Protein AF-U1NWS5-F1 (afdb_monomer)

Radius of gyration: 33.55 Å; Cα contacts (8 Å, |Δi|>4): 185; chains: 1; bounding box: 79×34×106 Å

Structure (mmCIF, N/CA/C/O backbone):
data_AF-U1NWS5-F1
#
_entry.id   AF-U1NWS5-F1
#
loop_
_atom_site.group_PDB
_atom_site.id
_atom_site.type_symbol
_atom_site.label_atom_id
_atom_site.label_alt_id
_atom_site.label_comp_id
_atom_site.label_asym_id
_atom_site.label_entity_id
_atom_site.label_seq_id
_atom_site.pdbx_PDB_ins_code
_atom_site.Cartn_x
_atom_site.Cartn_y
_atom_site.Cartn_z
_atom_site.occupancy
_atom_site.B_iso_or_equiv
_atom_site.auth_seq_id
_atom_site.auth_comp_id
_atom_site.auth_asym_id
_atom_site.auth_atom_id
_atom_site.pdbx_PDB_model_num
ATOM 1 N N . MET A 1 1 ? -42.347 4.848 65.055 1.00 50.28 1 MET A N 1
ATOM 2 C CA . MET A 1 1 ? -41.340 5.737 64.440 1.00 50.28 1 MET A CA 1
ATOM 3 C C . MET A 1 1 ? -40.584 4.944 63.370 1.00 50.28 1 MET A C 1
ATOM 5 O O . MET A 1 1 ? -39.484 4.480 63.615 1.00 50.28 1 MET A O 1
ATOM 9 N N . PHE A 1 2 ? -41.202 4.713 62.209 1.00 55.66 2 PHE A N 1
ATOM 10 C CA . PHE A 1 2 ? -40.545 4.108 61.043 1.00 55.66 2 PHE A CA 1
ATOM 11 C C . PHE A 1 2 ? -40.987 4.911 59.817 1.00 55.66 2 PHE A C 1
ATOM 13 O O . PHE A 1 2 ? -42.118 4.770 59.371 1.00 55.66 2 PHE A O 1
ATOM 20 N N . ASN A 1 3 ? -40.124 5.812 59.342 1.00 62.94 3 ASN A N 1
ATOM 21 C CA . ASN A 1 3 ? -40.378 6.630 58.154 1.00 62.94 3 ASN A CA 1
ATOM 22 C C . ASN A 1 3 ? -40.178 5.770 56.901 1.00 62.94 3 ASN A C 1
ATOM 24 O O . ASN A 1 3 ? -39.050 5.574 56.442 1.00 62.94 3 ASN A O 1
ATOM 28 N N . THR A 1 4 ? -41.272 5.228 56.372 1.00 68.06 4 THR A N 1
ATOM 29 C CA . THR A 1 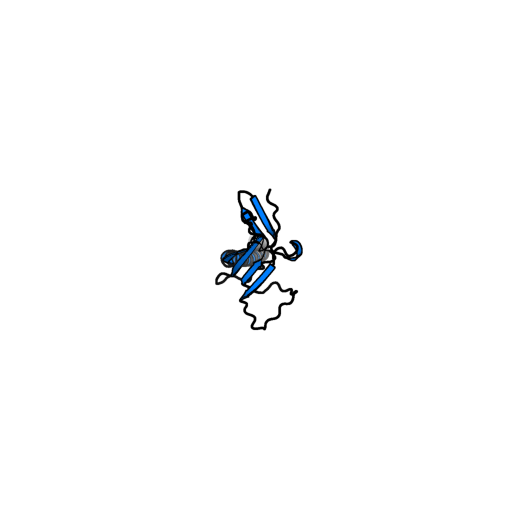4 ? -41.307 4.475 55.113 1.00 68.06 4 THR A CA 1
ATOM 30 C C . THR A 1 4 ? -41.085 5.368 53.890 1.00 68.06 4 THR A C 1
ATOM 32 O O . THR A 1 4 ? -40.508 4.879 52.917 1.00 68.06 4 THR A O 1
ATOM 35 N N . GLU A 1 5 ? -41.408 6.671 53.952 1.00 71.88 5 GLU A N 1
ATOM 36 C CA . GLU A 1 5 ? -41.098 7.638 52.882 1.00 71.88 5 GLU A CA 1
ATOM 37 C C . GLU A 1 5 ? -39.611 7.643 52.494 1.00 71.88 5 GLU A C 1
ATOM 39 O O . GLU A 1 5 ? -39.277 7.605 51.310 1.00 71.88 5 GLU A O 1
ATOM 44 N N . ASN A 1 6 ? -38.699 7.609 53.473 1.00 75.94 6 ASN A N 1
ATOM 45 C CA . ASN A 1 6 ? -37.257 7.670 53.201 1.00 75.94 6 ASN A CA 1
ATOM 46 C C . ASN A 1 6 ? -36.731 6.420 52.478 1.00 75.94 6 ASN A C 1
ATOM 48 O O . ASN A 1 6 ? -35.765 6.501 51.725 1.00 75.94 6 ASN A O 1
ATOM 52 N N . ARG A 1 7 ? -37.363 5.254 52.665 1.00 79.94 7 ARG A N 1
ATOM 53 C CA . ARG A 1 7 ? -36.956 4.021 51.970 1.00 79.94 7 ARG A CA 1
ATOM 54 C C . ARG A 1 7 ? -37.457 3.989 50.525 1.00 79.94 7 ARG A C 1
ATOM 56 O O . ARG A 1 7 ? -36.712 3.565 49.644 1.00 79.94 7 ARG A O 1
ATOM 63 N N . GLY A 1 8 ? -38.675 4.478 50.277 1.00 78.50 8 GLY A N 1
ATOM 64 C CA . GLY A 1 8 ? -39.221 4.630 48.923 1.00 78.50 8 GLY A CA 1
ATOM 65 C C . GLY A 1 8 ? -38.428 5.637 48.085 1.00 78.50 8 GLY A C 1
ATOM 66 O O . GLY A 1 8 ? -38.121 5.369 46.926 1.00 78.50 8 GLY A O 1
ATOM 67 N N . GLN A 1 9 ? -38.004 6.748 48.694 1.00 87.38 9 GLN A N 1
ATOM 68 C CA . GLN A 1 9 ? -37.194 7.767 48.024 1.00 87.38 9 GLN A CA 1
ATOM 69 C C . GLN A 1 9 ? -35.804 7.253 47.618 1.00 87.38 9 GLN A C 1
ATOM 71 O O . GLN A 1 9 ? -35.355 7.515 46.502 1.00 87.38 9 GLN A O 1
ATOM 76 N N . VAL A 1 10 ? -35.140 6.467 48.475 1.00 88.44 10 VAL A N 1
ATOM 77 C CA . VAL A 1 10 ? -33.846 5.847 48.134 1.00 88.44 10 VAL A CA 1
ATOM 78 C C . VAL A 1 10 ? -34.001 4.828 46.999 1.00 88.44 10 VAL A C 1
ATOM 80 O O . VAL A 1 10 ? -33.181 4.821 46.085 1.00 88.44 10 VAL A O 1
ATOM 83 N N . GLY A 1 11 ? -35.068 4.020 47.000 1.00 88.25 11 GLY A N 1
ATOM 84 C CA . GLY A 1 11 ? -35.337 3.048 45.931 1.00 88.25 11 GLY A CA 1
ATOM 85 C C . GLY A 1 11 ? -35.619 3.685 44.565 1.00 88.25 11 GLY A C 1
ATOM 86 O O . GLY A 1 11 ? -35.211 3.155 43.535 1.00 88.25 11 GLY A O 1
ATOM 87 N N . ILE A 1 12 ? -36.264 4.854 44.542 1.00 92.06 12 ILE A N 1
ATOM 88 C CA . ILE A 1 12 ? -36.444 5.626 43.304 1.00 92.06 12 ILE A CA 1
ATOM 89 C C . ILE A 1 12 ? -35.098 6.203 42.840 1.00 92.06 12 ILE A C 1
ATOM 91 O O . ILE A 1 12 ? -34.780 6.144 41.653 1.00 92.06 12 ILE A O 1
ATOM 95 N N . GLY A 1 13 ? -34.271 6.695 43.768 1.00 93.75 13 GLY A N 1
ATOM 96 C CA . GLY A 1 13 ? -32.932 7.202 43.459 1.00 93.75 13 GLY A CA 1
ATOM 97 C C . GLY A 1 13 ? -32.014 6.150 42.828 1.00 93.75 13 GLY A C 1
ATOM 98 O O . GLY A 1 13 ? -31.327 6.443 41.850 1.00 93.75 13 GLY A O 1
A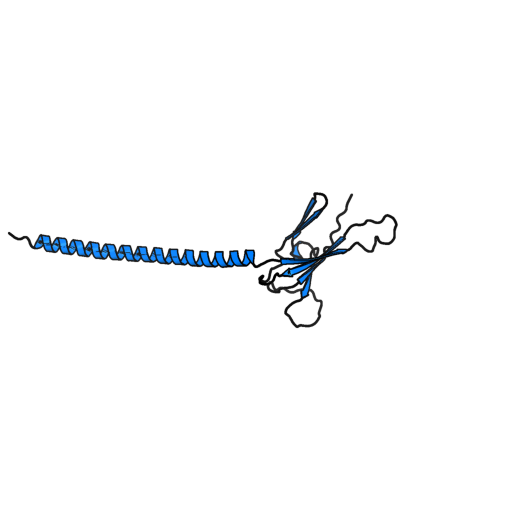TOM 99 N N . THR A 1 14 ? -32.036 4.908 43.323 1.00 93.62 14 THR A N 1
ATOM 100 C CA . THR A 1 14 ? -31.223 3.820 42.754 1.00 93.62 14 THR A CA 1
ATOM 101 C C . THR A 1 14 ? -31.698 3.398 41.365 1.00 93.62 14 THR A C 1
ATOM 103 O O . THR A 1 14 ? -30.864 3.148 40.496 1.00 93.62 14 THR A O 1
ATOM 106 N N . LEU A 1 15 ? -33.012 3.376 41.117 1.00 95.12 15 LEU A N 1
ATOM 107 C CA . LEU A 1 15 ? -33.579 3.080 39.795 1.00 95.12 15 LEU A CA 1
ATOM 108 C C . LEU A 1 15 ? -33.191 4.128 38.745 1.00 95.12 15 LEU A C 1
ATOM 110 O O . LEU A 1 15 ? -32.838 3.770 37.622 1.00 95.12 15 LEU A O 1
ATOM 114 N N . ILE A 1 16 ? -33.204 5.412 39.114 1.00 94.88 16 ILE A N 1
ATOM 115 C CA . ILE A 1 16 ? -32.799 6.502 38.215 1.00 94.88 16 ILE A CA 1
ATOM 116 C C . ILE A 1 16 ? -31.328 6.349 37.816 1.00 94.88 16 ILE A C 1
ATOM 118 O O . ILE A 1 16 ? -31.001 6.406 36.630 1.00 94.88 16 ILE A O 1
ATOM 122 N N . VAL A 1 17 ? -30.441 6.106 38.786 1.00 95.50 17 VAL A N 1
ATOM 123 C CA . VAL A 1 17 ? -29.005 5.916 38.518 1.00 95.50 17 VAL A CA 1
ATOM 124 C C . VAL A 1 17 ? -28.758 4.660 37.684 1.00 95.50 17 VAL A C 1
ATOM 126 O O . VAL A 1 17 ? -27.918 4.679 36.787 1.00 95.50 17 VAL A O 1
ATOM 129 N N . PHE A 1 18 ? -29.512 3.588 37.926 1.00 97.38 18 PHE A N 1
ATOM 130 C CA . PHE A 1 18 ? -29.399 2.357 37.152 1.00 97.38 18 PHE A CA 1
ATOM 131 C C . PHE A 1 18 ? -29.709 2.589 35.670 1.00 97.38 18 PHE A C 1
ATOM 133 O O . PHE A 1 18 ? -28.910 2.232 34.806 1.00 97.38 18 PHE A O 1
ATOM 140 N N . ILE A 1 19 ? -30.827 3.256 35.371 1.00 95.81 19 ILE A N 1
ATOM 141 C CA . ILE A 1 19 ? -31.204 3.572 33.988 1.00 95.81 19 ILE A CA 1
ATOM 142 C C . ILE A 1 19 ? -30.175 4.516 33.359 1.00 95.81 19 ILE A C 1
ATOM 144 O O . ILE A 1 19 ? -29.739 4.284 32.233 1.00 95.81 19 ILE A O 1
ATOM 148 N N . ALA A 1 20 ? -29.733 5.543 34.091 1.00 97.25 20 ALA A N 1
ATOM 149 C CA . ALA A 1 20 ? -28.718 6.473 33.606 1.00 97.25 20 ALA A CA 1
ATOM 150 C C . ALA A 1 20 ? -27.408 5.755 33.233 1.00 97.25 20 ALA A C 1
ATOM 152 O O . ALA A 1 20 ? -26.860 5.992 32.157 1.00 97.25 20 ALA A O 1
ATOM 153 N N . MET A 1 21 ? -26.934 4.835 34.077 1.00 96.81 21 MET A N 1
ATOM 154 C CA . MET A 1 21 ? -25.715 4.067 33.815 1.00 96.81 21 MET A CA 1
ATOM 155 C C . MET A 1 21 ? -25.857 3.172 32.580 1.00 96.81 21 MET A C 1
ATOM 157 O O . MET A 1 21 ? -24.941 3.110 31.761 1.00 96.81 21 MET A O 1
ATOM 161 N N . VAL A 1 22 ? -27.011 2.522 32.412 1.00 96.62 22 VAL A N 1
ATOM 162 C CA . VAL A 1 22 ? -27.288 1.681 31.239 1.00 96.62 22 VAL A CA 1
ATOM 163 C C . VAL A 1 22 ? -27.289 2.510 29.950 1.00 96.62 22 VAL A C 1
ATOM 165 O O . VAL A 1 22 ? -26.711 2.083 28.951 1.00 96.62 22 VAL A O 1
ATOM 168 N N . LEU A 1 23 ? -27.868 3.715 29.965 1.00 96.81 23 LEU A N 1
ATOM 169 C CA . LEU A 1 23 ? -27.881 4.600 28.794 1.00 96.81 23 LEU A CA 1
ATOM 170 C C . LEU A 1 23 ? -26.474 5.076 28.410 1.00 96.81 23 LEU A C 1
ATOM 172 O O . LEU A 1 23 ? -26.118 5.050 27.232 1.00 96.81 23 LEU A O 1
ATOM 176 N N . VAL A 1 24 ? -25.650 5.459 29.390 1.00 96.12 24 VAL A N 1
ATOM 177 C CA . VAL A 1 24 ? -24.255 5.860 29.138 1.00 96.12 24 VAL A CA 1
ATOM 178 C C . VAL A 1 24 ? -23.444 4.687 28.583 1.00 96.12 24 VAL A C 1
ATOM 180 O O . VAL A 1 24 ? -22.707 4.859 27.611 1.00 96.12 24 VAL A O 1
ATOM 183 N N . ALA A 1 25 ? -23.614 3.487 29.146 1.00 96.94 25 ALA A N 1
ATOM 184 C CA . ALA A 1 25 ? -22.941 2.283 28.667 1.00 96.94 25 ALA A CA 1
ATOM 185 C C . ALA A 1 25 ? -23.314 1.946 27.212 1.00 96.94 25 ALA A C 1
ATOM 187 O O . ALA A 1 25 ? -22.437 1.588 26.427 1.00 96.94 25 ALA A O 1
ATOM 188 N N . ALA A 1 26 ? -24.584 2.112 26.827 1.00 96.44 26 ALA A N 1
ATOM 189 C CA . ALA A 1 26 ? -25.042 1.864 25.460 1.00 96.44 26 ALA A CA 1
ATOM 190 C C . ALA A 1 26 ? -24.402 2.823 24.440 1.00 96.44 26 ALA A C 1
ATOM 192 O O . ALA A 1 26 ? -23.935 2.385 23.387 1.00 96.44 26 ALA A O 1
ATOM 193 N N . ILE A 1 27 ? -24.325 4.120 24.761 1.00 96.00 27 ILE A N 1
ATOM 194 C CA . ILE A 1 27 ? -23.687 5.118 23.887 1.00 96.00 27 ILE A CA 1
ATOM 195 C C . ILE A 1 27 ? -22.183 4.834 23.770 1.00 96.00 27 ILE A C 1
ATOM 197 O O . ILE A 1 27 ? -21.640 4.825 22.664 1.00 96.00 27 ILE A O 1
ATOM 201 N N . ALA A 1 28 ? -21.517 4.545 24.894 1.00 96.56 28 ALA A N 1
ATOM 202 C CA . ALA A 1 28 ? -20.094 4.218 24.916 1.00 96.56 28 ALA A CA 1
ATOM 203 C C . ALA A 1 28 ? -19.776 2.964 24.082 1.00 96.56 28 ALA A C 1
ATOM 205 O O . ALA A 1 28 ? -18.828 2.975 23.297 1.00 96.56 28 ALA A O 1
ATOM 206 N N . ALA A 1 29 ? -20.596 1.912 24.183 1.00 96.56 29 ALA A N 1
ATOM 207 C CA . ALA A 1 29 ? -20.454 0.705 23.370 1.00 96.56 29 ALA A CA 1
ATOM 208 C C . ALA A 1 29 ? -20.591 0.997 21.867 1.00 96.56 29 ALA A C 1
ATOM 210 O O . ALA A 1 29 ? -19.810 0.477 21.072 1.00 96.56 29 ALA A O 1
ATOM 211 N N . GLY A 1 30 ? -21.526 1.871 21.476 1.00 94.38 30 GLY A N 1
ATOM 212 C CA . GLY A 1 30 ? -21.679 2.303 20.084 1.00 94.38 30 GLY A CA 1
ATOM 213 C C . GLY A 1 30 ? -20.416 2.968 19.527 1.00 94.38 30 GLY A C 1
ATOM 214 O O . GLY A 1 30 ? -19.979 2.643 18.423 1.00 94.38 30 GLY A O 1
ATOM 215 N N . VAL A 1 31 ? -19.776 3.840 20.314 1.00 95.94 31 VAL A N 1
ATOM 216 C CA . VAL A 1 31 ? -18.510 4.490 19.930 1.00 95.94 31 VAL A CA 1
ATOM 217 C C . VAL A 1 31 ? -17.369 3.475 19.825 1.00 95.94 31 VAL A C 1
ATOM 219 O O . VAL A 1 31 ? -16.599 3.518 18.863 1.00 95.94 31 VAL A O 1
ATOM 222 N N . LEU A 1 32 ? -17.270 2.536 20.772 1.00 96.38 32 LEU A N 1
ATOM 223 C CA . LEU A 1 32 ? -16.243 1.490 20.752 1.00 96.38 32 LEU A CA 1
ATOM 224 C C . LEU A 1 32 ? -16.368 0.574 19.528 1.00 96.38 32 LEU A C 1
ATOM 226 O O . LEU A 1 32 ? -15.361 0.299 18.880 1.00 96.38 32 LEU A O 1
ATOM 230 N N . ILE A 1 33 ? -17.584 0.151 19.171 1.00 96.00 33 ILE A N 1
ATOM 231 C CA . ILE A 1 33 ? -17.828 -0.682 17.983 1.00 96.00 33 ILE A CA 1
ATOM 232 C C . ILE A 1 33 ? -17.465 0.078 16.707 1.00 96.00 33 ILE A C 1
ATOM 234 O O . ILE A 1 33 ? -16.774 -0.463 15.847 1.00 96.00 33 ILE A O 1
ATOM 238 N N . ASN A 1 34 ? -17.886 1.338 16.592 1.00 94.06 34 ASN A N 1
ATOM 239 C CA . ASN A 1 34 ? -17.581 2.150 15.416 1.00 94.06 34 ASN A CA 1
ATOM 240 C C . ASN A 1 34 ? -16.067 2.360 15.240 1.00 94.06 34 ASN A C 1
ATOM 242 O O . ASN A 1 34 ? -15.538 2.272 14.135 1.00 94.06 34 ASN A O 1
ATOM 246 N N . THR A 1 35 ? -15.359 2.581 16.348 1.00 95.75 35 THR A N 1
ATOM 247 C CA . THR A 1 35 ? -13.903 2.768 16.340 1.00 95.75 35 THR A CA 1
ATOM 248 C C . THR A 1 35 ? -13.184 1.468 15.983 1.00 95.75 35 THR A C 1
ATOM 250 O O . THR A 1 35 ? -12.283 1.476 15.149 1.00 95.75 35 THR A O 1
ATOM 253 N N . ALA A 1 36 ? -13.616 0.338 16.552 1.00 96.62 36 ALA A N 1
ATOM 254 C CA . ALA A 1 36 ? -13.080 -0.978 16.212 1.00 96.62 36 ALA A CA 1
ATOM 255 C C . ALA A 1 36 ? -13.298 -1.317 14.729 1.00 96.62 36 ALA A C 1
ATOM 257 O O . ALA A 1 36 ? -12.380 -1.812 14.081 1.00 96.62 36 ALA A O 1
ATOM 258 N N . GLY A 1 37 ? -14.471 -0.996 14.174 1.00 96.38 37 GLY A N 1
ATOM 259 C CA . GLY A 1 37 ? -14.774 -1.202 12.757 1.00 96.38 37 GLY A CA 1
ATOM 260 C C . GLY A 1 37 ? -13.881 -0.376 11.829 1.00 96.38 37 GLY A C 1
ATOM 261 O O . GLY A 1 37 ? -13.322 -0.921 10.879 1.00 96.38 37 GLY A O 1
ATOM 262 N N . LEU A 1 38 ? -13.684 0.914 12.132 1.00 96.62 38 LEU A N 1
ATOM 263 C CA . LEU A 1 38 ? -12.778 1.777 11.367 1.00 96.62 38 LEU A CA 1
ATOM 264 C C . LEU A 1 38 ? -11.339 1.247 11.400 1.00 96.62 38 LEU A C 1
ATOM 266 O O . LEU A 1 38 ? -10.708 1.114 10.354 1.00 96.62 38 LEU A O 1
ATOM 270 N N . LEU A 1 39 ? -10.836 0.913 12.592 1.00 95.56 39 LEU A N 1
ATOM 271 C CA . LEU A 1 39 ? -9.478 0.394 12.760 1.00 95.56 39 LEU A CA 1
ATOM 272 C C . LEU A 1 39 ? -9.294 -0.965 12.079 1.00 95.56 39 LEU A C 1
ATOM 274 O O . LEU A 1 39 ? -8.229 -1.228 11.531 1.00 95.56 39 LEU A O 1
ATOM 278 N N . GLN A 1 40 ? -10.321 -1.816 12.066 1.00 96.31 40 GLN A N 1
ATOM 279 C CA . GLN A 1 40 ? -10.284 -3.090 11.354 1.00 96.31 40 GLN A CA 1
ATOM 280 C C . GLN A 1 40 ? -10.219 -2.888 9.837 1.00 96.31 40 GLN A C 1
ATOM 282 O O . GLN A 1 40 ? -9.391 -3.520 9.184 1.00 96.31 40 GLN A O 1
ATOM 287 N N . ALA A 1 41 ? -11.057 -2.008 9.281 1.00 96.81 41 ALA A N 1
ATOM 288 C CA . ALA A 1 41 ? -11.031 -1.691 7.855 1.00 96.81 41 ALA A CA 1
ATOM 289 C C . ALA A 1 41 ? -9.677 -1.092 7.447 1.00 96.81 41 ALA A C 1
ATOM 291 O O . ALA A 1 41 ? -9.082 -1.517 6.459 1.00 96.81 41 ALA A O 1
ATOM 292 N N . GLN A 1 42 ? -9.146 -0.176 8.261 1.00 96.31 42 GLN A N 1
ATOM 293 C CA . GLN A 1 42 ? -7.825 0.404 8.049 1.00 96.31 42 GLN A CA 1
ATOM 294 C C . GLN A 1 42 ? -6.721 -0.659 8.115 1.00 96.31 42 GLN A C 1
ATOM 296 O O . GLN A 1 42 ? -5.880 -0.716 7.225 1.00 96.31 42 GLN A O 1
ATOM 301 N N . ALA A 1 43 ? -6.743 -1.545 9.115 1.00 97.25 43 ALA A N 1
ATOM 302 C CA . ALA A 1 43 ? -5.760 -2.619 9.244 1.00 97.25 43 ALA A CA 1
ATOM 303 C C . ALA A 1 43 ? -5.808 -3.601 8.063 1.00 97.25 43 ALA A C 1
ATOM 305 O O . ALA A 1 43 ? -4.765 -4.065 7.606 1.00 97.25 43 ALA A O 1
ATOM 306 N N . GLN A 1 44 ? -7.001 -3.903 7.543 1.00 97.12 44 GLN A N 1
ATOM 307 C CA . GLN A 1 44 ? -7.161 -4.732 6.348 1.00 97.12 44 GLN A CA 1
ATOM 308 C C . GLN A 1 44 ? -6.600 -4.046 5.105 1.00 97.12 44 GLN A C 1
ATOM 310 O O . GLN A 1 44 ? -5.862 -4.679 4.354 1.00 97.12 44 GLN A O 1
ATOM 315 N N . GLN A 1 45 ? -6.910 -2.764 4.911 1.00 96.88 45 GLN A N 1
ATOM 316 C CA . GLN A 1 45 ? -6.392 -1.989 3.790 1.00 96.88 45 GLN A CA 1
ATOM 317 C C . GLN A 1 45 ? -4.862 -1.902 3.839 1.00 96.88 45 GLN A C 1
ATOM 319 O O . GLN A 1 45 ? -4.209 -2.244 2.860 1.00 96.88 45 GLN A O 1
ATOM 324 N N . THR A 1 46 ? -4.279 -1.543 4.986 1.00 96.50 46 THR A N 1
ATOM 325 C CA . THR A 1 46 ? -2.818 -1.505 5.156 1.00 96.50 46 THR A CA 1
ATOM 326 C C . THR A 1 46 ? -2.191 -2.886 4.971 1.00 96.50 46 THR A C 1
ATOM 328 O O . THR A 1 46 ? -1.104 -2.991 4.411 1.00 96.50 46 THR A O 1
ATOM 331 N N . GLY A 1 47 ? -2.866 -3.958 5.396 1.00 96.00 47 GLY A N 1
ATOM 332 C CA . GLY A 1 47 ? -2.409 -5.327 5.160 1.00 96.00 47 GLY A CA 1
ATOM 333 C C . GLY A 1 47 ? -2.371 -5.691 3.675 1.00 96.00 47 GLY A C 1
ATOM 334 O O . GLY A 1 47 ? -1.394 -6.285 3.222 1.00 96.00 47 GLY A O 1
ATOM 335 N N . GLN A 1 48 ? -3.396 -5.307 2.910 1.00 93.75 48 GLN A N 1
ATOM 336 C CA . GLN A 1 48 ? -3.434 -5.504 1.458 1.00 93.75 48 GLN A CA 1
ATOM 337 C C . GLN A 1 48 ? -2.357 -4.674 0.757 1.00 93.75 48 GLN A C 1
ATOM 339 O O . GLN A 1 48 ? -1.591 -5.229 -0.020 1.00 93.75 48 GLN A O 1
ATOM 344 N N . GLU A 1 49 ? -2.243 -3.389 1.092 1.00 93.50 49 GLU A N 1
ATOM 345 C CA . GLU A 1 49 ? -1.246 -2.474 0.526 1.00 93.50 49 GLU A CA 1
ATOM 346 C C . GLU A 1 49 ? 0.186 -2.934 0.827 1.00 93.50 49 GLU A C 1
ATOM 348 O O . GLU A 1 49 ? 1.012 -3.001 -0.072 1.00 93.50 49 GLU A O 1
ATOM 353 N N . THR A 1 50 ? 0.469 -3.360 2.063 1.00 95.12 50 THR A N 1
ATOM 354 C CA . THR A 1 50 ? 1.794 -3.887 2.436 1.00 95.12 50 THR A CA 1
ATOM 355 C C . THR A 1 50 ? 2.092 -5.206 1.731 1.00 95.12 50 THR A C 1
ATOM 357 O O . THR A 1 50 ? 3.237 -5.460 1.373 1.00 95.12 50 THR A O 1
ATOM 360 N N . THR A 1 51 ? 1.080 -6.061 1.547 1.00 93.00 51 THR A N 1
ATOM 361 C CA . THR A 1 51 ? 1.260 -7.321 0.815 1.00 93.00 51 THR A CA 1
ATOM 362 C C . THR A 1 51 ? 1.583 -7.036 -0.645 1.00 93.00 51 THR A C 1
ATOM 364 O O . THR A 1 51 ? 2.566 -7.580 -1.132 1.00 93.00 51 THR A O 1
ATOM 367 N N . ALA A 1 52 ? 0.818 -6.150 -1.292 1.00 89.56 52 ALA A N 1
ATOM 368 C CA . ALA A 1 52 ? 1.057 -5.712 -2.663 1.00 89.56 52 ALA A CA 1
ATOM 369 C C . ALA A 1 52 ? 2.453 -5.088 -2.814 1.00 89.56 52 ALA A C 1
ATOM 371 O O . ALA A 1 52 ? 3.216 -5.511 -3.670 1.00 89.56 52 ALA A O 1
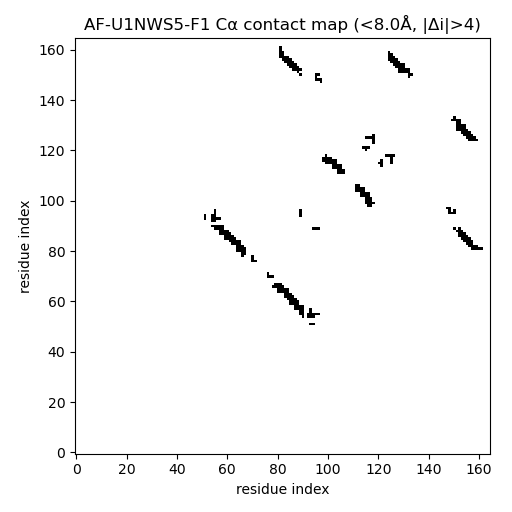ATOM 372 N N . GLU A 1 53 ? 2.859 -4.189 -1.913 1.00 89.81 53 GLU A N 1
ATOM 373 C CA . GLU A 1 53 ? 4.179 -3.538 -1.946 1.00 89.81 53 GLU A CA 1
ATOM 374 C C . GLU A 1 53 ? 5.348 -4.540 -1.937 1.00 89.81 53 GLU A C 1
ATOM 376 O O . GLU A 1 53 ? 6.377 -4.312 -2.572 1.00 89.81 53 GLU A O 1
ATOM 381 N N . VAL A 1 54 ? 5.213 -5.672 -1.233 1.00 90.75 54 VAL A N 1
ATOM 382 C CA . VAL A 1 54 ? 6.274 -6.695 -1.179 1.00 90.75 54 VAL A CA 1
ATOM 383 C C . VAL A 1 54 ? 6.116 -7.804 -2.220 1.00 90.75 54 VAL A C 1
ATOM 385 O O . VAL A 1 54 ? 7.111 -8.450 -2.556 1.00 90.75 54 VAL A O 1
ATOM 388 N N . SER A 1 55 ? 4.900 -8.069 -2.709 1.00 89.88 55 SER A N 1
ATOM 389 C CA . SER A 1 55 ? 4.647 -9.086 -3.737 1.00 89.88 55 SER A CA 1
ATOM 390 C C . SER A 1 55 ? 4.835 -8.553 -5.148 1.00 89.88 55 SER A C 1
ATOM 392 O O . SER A 1 55 ? 5.262 -9.307 -6.023 1.00 89.88 55 SER A O 1
ATOM 394 N N . ASP A 1 56 ? 4.558 -7.270 -5.372 1.00 88.44 56 ASP A N 1
ATOM 395 C CA . ASP A 1 56 ? 4.476 -6.655 -6.693 1.00 88.44 56 ASP A CA 1
ATOM 396 C C . ASP A 1 56 ? 5.852 -6.224 -7.176 1.00 88.44 56 ASP A C 1
ATOM 398 O O . ASP A 1 56 ? 6.210 -5.054 -7.275 1.00 88.44 56 ASP A O 1
ATOM 402 N N . VAL A 1 57 ? 6.655 -7.232 -7.498 1.00 86.88 57 VAL A N 1
ATOM 403 C CA . VAL A 1 57 ? 8.029 -7.038 -7.946 1.00 86.88 57 VAL A CA 1
ATOM 404 C C . VAL A 1 57 ? 8.124 -7.185 -9.463 1.00 86.88 57 VAL A C 1
ATOM 406 O O . VAL A 1 57 ? 7.606 -8.142 -10.051 1.00 86.88 57 VAL A O 1
ATOM 409 N N . LEU A 1 58 ? 8.852 -6.263 -10.095 1.00 85.12 58 LEU A N 1
ATOM 410 C CA . LEU A 1 58 ? 9.314 -6.377 -11.478 1.00 85.12 58 LEU A CA 1
ATOM 411 C C . LEU A 1 58 ? 10.698 -7.034 -11.516 1.00 85.12 58 LEU A C 1
ATOM 413 O O . LEU A 1 58 ? 11.603 -6.677 -10.765 1.00 85.12 58 LEU A O 1
ATOM 417 N N . GLN A 1 59 ? 10.882 -7.984 -12.426 1.00 84.06 59 GLN A N 1
ATOM 418 C CA . GLN A 1 59 ? 12.164 -8.619 -12.706 1.00 84.06 59 GLN A CA 1
ATOM 419 C C . GLN A 1 59 ? 12.684 -8.170 -14.067 1.00 84.06 59 GLN A C 1
ATOM 421 O O . GLN A 1 59 ? 12.030 -8.340 -15.096 1.00 84.06 59 GLN A O 1
ATOM 426 N N . LEU A 1 60 ? 13.909 -7.657 -14.074 1.00 83.75 60 LEU A N 1
ATOM 427 C CA . LEU A 1 60 ? 14.644 -7.346 -15.295 1.00 83.75 60 LEU A CA 1
ATOM 428 C C . LEU A 1 60 ? 15.151 -8.653 -15.920 1.00 83.75 60 LEU A C 1
ATOM 430 O O . LEU A 1 60 ? 15.759 -9.485 -15.247 1.00 83.75 60 LEU A O 1
ATOM 434 N N . GLY A 1 61 ? 14.853 -8.859 -17.200 1.00 81.56 61 GLY A N 1
ATOM 435 C CA . GLY A 1 61 ? 15.265 -10.028 -17.971 1.00 81.56 61 GLY A CA 1
ATOM 436 C C . GLY A 1 61 ? 16.567 -9.780 -18.722 1.00 81.56 61 GLY A C 1
ATOM 437 O O . GLY A 1 61 ? 17.599 -10.364 -18.403 1.00 81.56 61 GLY A O 1
ATOM 438 N N . LYS A 1 62 ? 16.514 -8.929 -19.747 1.00 79.56 62 LYS A N 1
ATOM 439 C CA . LYS A 1 62 ? 17.652 -8.621 -20.616 1.00 79.56 62 LYS A CA 1
ATOM 440 C C . LYS A 1 62 ? 17.694 -7.128 -20.903 1.00 79.56 62 LYS A C 1
ATOM 442 O O . LYS A 1 62 ? 16.657 -6.515 -21.119 1.00 79.56 62 LYS A O 1
ATOM 447 N N . VAL A 1 63 ? 18.900 -6.577 -20.958 1.00 84.06 63 VAL A N 1
ATOM 448 C CA . VAL A 1 63 ? 19.157 -5.215 -21.429 1.00 84.06 63 VAL A CA 1
ATOM 449 C C . VAL A 1 63 ? 20.067 -5.307 -22.649 1.00 84.06 63 VAL A C 1
ATOM 451 O O . VAL A 1 63 ? 21.081 -6.005 -22.609 1.00 84.06 63 VAL A O 1
ATOM 454 N N . VAL A 1 64 ? 19.689 -4.659 -23.745 1.00 81.81 64 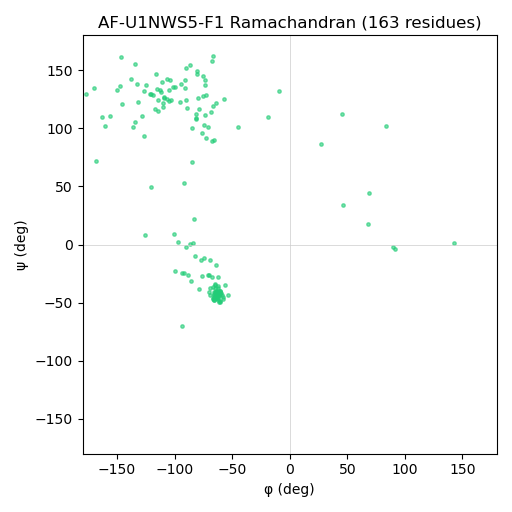VAL A N 1
ATOM 455 C CA . VAL A 1 64 ? 20.436 -4.615 -25.007 1.00 81.81 64 VAL A CA 1
ATOM 456 C C . VAL A 1 64 ? 20.523 -3.167 -25.463 1.00 81.81 64 VAL A C 1
ATOM 458 O O . VAL A 1 64 ? 19.496 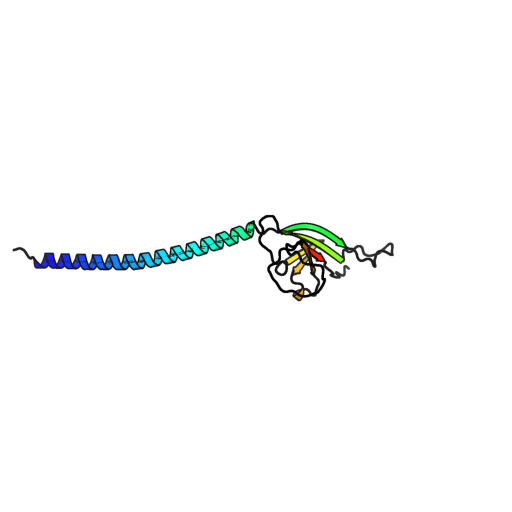-2.526 -25.634 1.00 81.81 64 VAL A O 1
ATOM 461 N N . GLY A 1 65 ? 21.734 -2.654 -25.663 1.00 80.06 65 GLY A N 1
ATOM 462 C CA . GLY A 1 65 ? 21.956 -1.364 -26.315 1.00 80.06 65 GLY A CA 1
ATOM 463 C C . GLY A 1 65 ? 22.139 -1.542 -27.821 1.00 80.06 65 GLY A C 1
ATOM 464 O O . GLY A 1 65 ? 22.778 -2.505 -28.247 1.00 80.06 65 GLY A O 1
ATOM 465 N N . PHE A 1 66 ? 21.594 -0.624 -28.608 1.00 74.56 66 PHE A N 1
ATOM 466 C CA . PHE A 1 66 ? 21.817 -0.506 -30.041 1.00 74.56 66 PHE A CA 1
ATOM 467 C C . PHE A 1 66 ? 22.581 0.786 -30.336 1.00 74.56 66 PHE A C 1
ATOM 469 O O . PHE A 1 66 ? 22.245 1.862 -29.835 1.00 74.56 66 PHE A O 1
ATOM 476 N N . GLU A 1 67 ? 23.608 0.647 -31.166 1.00 72.12 67 GLU A N 1
ATOM 477 C CA . GLU A 1 67 ? 24.370 1.743 -31.761 1.00 72.12 67 GLU A CA 1
ATOM 478 C C . GLU A 1 67 ? 23.720 2.128 -33.098 1.00 72.12 67 GLU A C 1
ATOM 480 O O . GLU A 1 67 ? 23.096 1.291 -33.763 1.00 72.12 67 GLU A O 1
ATOM 485 N N . ASN A 1 68 ? 23.856 3.384 -33.516 1.00 61.84 68 ASN A N 1
ATOM 486 C CA . ASN A 1 68 ? 23.299 3.823 -34.790 1.00 61.84 68 ASN A CA 1
ATOM 487 C C . ASN A 1 68 ? 24.105 3.273 -35.975 1.00 61.84 68 ASN A C 1
ATOM 489 O O . ASN A 1 68 ? 25.321 3.435 -36.068 1.00 61.84 68 ASN A O 1
ATOM 493 N N . ALA A 1 69 ? 23.412 2.645 -36.926 1.0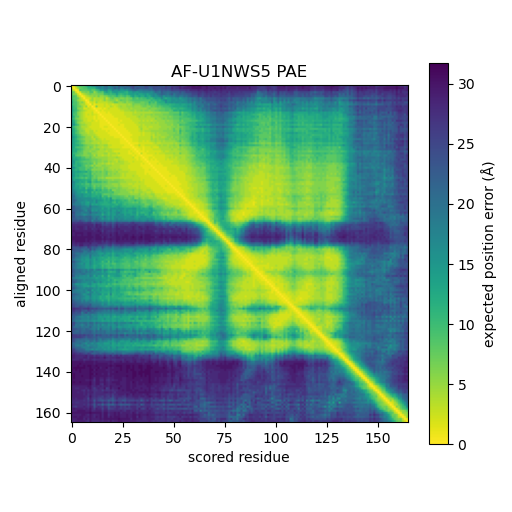0 55.78 69 ALA A N 1
ATOM 494 C CA . ALA A 1 69 ? 24.024 2.030 -38.101 1.00 55.78 69 ALA A CA 1
ATOM 495 C C . ALA A 1 69 ? 24.722 3.035 -39.041 1.00 55.78 69 ALA A C 1
ATOM 497 O O . ALA A 1 69 ? 25.544 2.619 -39.861 1.00 55.78 69 ALA A O 1
ATOM 498 N N . SER A 1 70 ? 24.437 4.341 -38.938 1.00 54.88 70 SER A N 1
ATOM 499 C CA . SER A 1 70 ? 25.119 5.371 -39.737 1.00 54.88 70 SER A CA 1
ATOM 500 C C . SER A 1 70 ? 26.588 5.595 -39.360 1.00 54.88 70 SER A C 1
ATOM 502 O O . SER A 1 70 ? 27.316 6.185 -40.153 1.00 54.88 70 SER A O 1
ATOM 504 N N . ASP A 1 71 ? 27.042 5.078 -38.215 1.00 52.88 71 ASP A N 1
ATOM 505 C CA . ASP A 1 71 ? 28.418 5.215 -37.717 1.00 52.88 71 ASP A CA 1
ATOM 506 C C . ASP A 1 71 ? 29.295 3.966 -37.955 1.00 52.88 71 ASP A C 1
ATOM 508 O O . ASP A 1 71 ? 30.440 3.876 -37.516 1.00 52.88 71 ASP A O 1
ATOM 512 N N . LEU A 1 72 ? 28.803 2.989 -38.726 1.00 54.00 72 LEU A N 1
ATOM 513 C CA . LEU A 1 72 ? 29.528 1.740 -38.997 1.00 54.00 72 LEU A CA 1
ATOM 514 C C . LEU A 1 72 ? 30.505 1.825 -40.193 1.00 54.00 72 LEU A C 1
ATOM 516 O O . LEU A 1 72 ? 31.152 0.837 -40.536 1.00 54.00 72 LEU A O 1
ATOM 520 N N . SER A 1 73 ? 30.621 2.986 -40.852 1.00 51.41 73 SER A N 1
ATOM 521 C CA . SER A 1 73 ? 31.442 3.193 -42.064 1.00 51.41 73 SER A CA 1
ATOM 522 C C . SER A 1 73 ? 32.532 4.257 -41.894 1.00 51.41 73 SER A C 1
ATOM 524 O O . SER A 1 73 ? 32.697 5.134 -42.739 1.00 51.41 73 SER A O 1
ATOM 526 N N . GLY A 1 74 ? 33.326 4.174 -40.828 1.00 50.28 74 GLY A N 1
ATOM 527 C CA . GLY A 1 74 ? 34.501 5.032 -40.694 1.00 50.28 74 GLY A CA 1
ATOM 528 C C . GLY A 1 74 ? 35.323 4.739 -39.449 1.00 50.28 74 GLY A C 1
ATOM 529 O O . GLY A 1 74 ? 34.805 4.684 -38.338 1.00 50.28 74 GLY A O 1
ATOM 530 N N . VAL A 1 75 ? 36.633 4.568 -39.624 1.00 53.19 75 VAL A N 1
ATOM 531 C CA . VAL A 1 75 ? 37.603 4.545 -38.521 1.00 53.19 75 VAL A CA 1
ATOM 532 C C . VAL A 1 75 ? 37.610 5.944 -37.888 1.00 53.19 75 VAL A C 1
ATOM 534 O O . VAL A 1 75 ? 38.333 6.821 -38.349 1.00 53.19 75 VAL A O 1
ATOM 537 N N . GLY A 1 76 ? 36.749 6.166 -36.890 1.00 54.03 76 GLY A N 1
ATOM 538 C CA . GLY A 1 76 ? 36.561 7.465 -36.223 1.00 54.03 76 GLY A CA 1
ATOM 539 C C . GLY A 1 76 ? 35.121 7.818 -35.824 1.00 54.03 76 GLY A C 1
ATOM 540 O O . GLY A 1 76 ? 34.907 8.903 -35.298 1.00 54.03 76 GLY A O 1
ATOM 541 N N . SER A 1 77 ? 34.153 6.936 -36.068 1.00 53.75 77 SER A N 1
ATOM 542 C CA . SER A 1 77 ? 32.732 7.181 -35.809 1.00 53.75 77 SER A CA 1
ATOM 543 C C . SER A 1 77 ? 32.305 6.983 -34.346 1.00 53.75 77 SER A C 1
ATOM 545 O O . SER A 1 77 ? 32.888 6.176 -33.614 1.00 53.75 77 SER A O 1
ATOM 547 N N . ASN A 1 78 ? 31.300 7.756 -33.931 1.00 55.00 78 ASN A N 1
ATOM 548 C CA . ASN A 1 78 ? 30.844 7.913 -32.554 1.00 55.00 78 ASN A CA 1
ATOM 549 C C . ASN A 1 78 ? 30.238 6.607 -32.007 1.00 55.00 78 ASN A C 1
ATOM 551 O O . ASN A 1 78 ? 29.268 6.088 -32.550 1.00 55.00 78 ASN A O 1
ATOM 555 N N . LYS A 1 79 ? 30.814 6.041 -30.940 1.00 62.31 79 LYS A N 1
ATOM 556 C CA . LYS A 1 79 ? 30.363 4.765 -30.342 1.00 62.31 79 LYS A CA 1
ATOM 557 C C . LYS A 1 79 ? 29.343 5.006 -29.234 1.00 62.31 79 LYS A C 1
ATOM 559 O O . LYS A 1 79 ? 29.540 4.580 -28.095 1.00 62.31 79 LYS A O 1
ATOM 564 N N . GLU A 1 80 ? 28.294 5.750 -29.549 1.00 67.50 80 GLU A N 1
ATOM 565 C CA . GLU A 1 80 ? 27.229 6.053 -28.599 1.00 67.50 80 GLU A CA 1
ATOM 566 C C . GLU A 1 80 ? 26.071 5.064 -28.735 1.00 67.50 80 GLU A C 1
ATOM 568 O O . GLU A 1 80 ? 25.655 4.684 -29.831 1.00 67.50 80 GLU A O 1
ATOM 573 N N . ILE A 1 81 ? 25.542 4.634 -27.588 1.00 71.75 81 ILE A N 1
ATOM 574 C CA . ILE A 1 81 ? 24.322 3.831 -27.527 1.00 71.75 81 ILE A CA 1
ATOM 575 C C . ILE A 1 81 ? 23.144 4.798 -27.647 1.00 71.75 81 ILE A C 1
ATOM 577 O O . ILE A 1 81 ? 22.852 5.528 -26.703 1.00 71.75 81 ILE A O 1
ATOM 581 N N . GLU A 1 82 ? 22.466 4.794 -28.792 1.00 74.44 82 GLU A N 1
ATOM 582 C CA . GLU A 1 82 ? 21.315 5.672 -29.040 1.00 74.44 82 GLU A CA 1
ATOM 583 C C . GLU A 1 82 ? 19.991 5.055 -28.589 1.00 74.44 82 GLU A C 1
ATOM 585 O O . GLU A 1 82 ? 19.056 5.787 -28.257 1.00 74.44 82 GLU A O 1
ATOM 590 N N . ALA A 1 83 ? 19.913 3.720 -28.560 1.00 74.81 83 ALA A N 1
ATOM 591 C CA . ALA A 1 83 ? 18.721 3.015 -28.120 1.00 74.81 83 ALA A CA 1
ATOM 592 C C . ALA A 1 83 ? 19.020 1.904 -27.129 1.00 74.81 83 ALA A C 1
ATOM 594 O O . ALA A 1 83 ? 19.957 1.130 -27.288 1.00 74.81 83 ALA A O 1
ATOM 595 N N . VAL A 1 84 ? 18.184 1.799 -26.101 1.00 78.62 84 VAL A N 1
ATOM 596 C CA . VAL A 1 84 ? 18.256 0.728 -25.108 1.00 78.62 84 VAL A CA 1
ATOM 597 C C . VAL A 1 84 ? 16.949 -0.032 -25.133 1.00 78.62 84 VAL A C 1
ATOM 599 O O . VAL A 1 84 ? 15.880 0.559 -25.024 1.00 78.62 84 VAL A O 1
ATOM 602 N N . ASN A 1 85 ? 17.055 -1.349 -25.241 1.00 82.44 85 ASN A N 1
ATOM 603 C C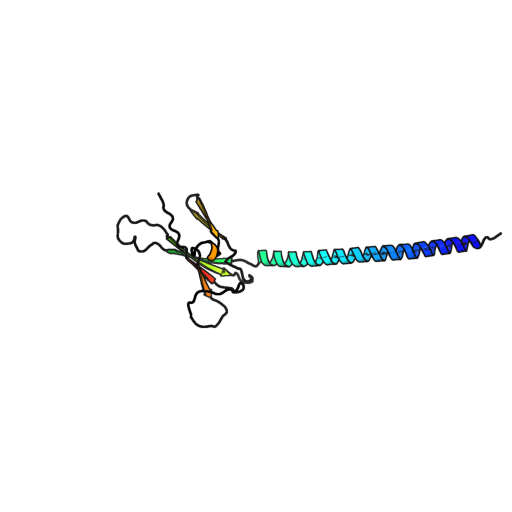A . ASN A 1 85 ? 15.957 -2.272 -25.106 1.00 82.44 85 ASN A CA 1
ATOM 604 C C . ASN A 1 85 ? 16.086 -3.075 -23.822 1.00 82.44 85 ASN A C 1
ATOM 606 O O . ASN A 1 85 ? 17.056 -3.802 -23.609 1.00 82.44 85 ASN A O 1
ATOM 610 N N . VAL A 1 86 ? 15.091 -2.914 -22.960 1.00 83.06 86 VAL A N 1
ATOM 611 C CA . VAL A 1 86 ? 14.981 -3.603 -21.681 1.00 83.06 86 VAL A CA 1
ATOM 612 C C . VAL A 1 86 ? 13.770 -4.514 -21.755 1.00 83.06 86 VAL A C 1
ATOM 614 O O . VAL A 1 86 ? 12.672 -4.034 -22.011 1.00 83.06 86 VAL A O 1
ATOM 617 N N . SER A 1 87 ? 13.953 -5.806 -21.496 1.00 82.69 87 SER A N 1
ATOM 618 C CA . SER A 1 87 ? 12.849 -6.726 -21.252 1.00 82.69 87 SER A CA 1
ATOM 619 C C . SER A 1 87 ? 12.608 -6.859 -19.754 1.00 82.69 87 SER A C 1
ATOM 621 O O . SER A 1 87 ? 13.502 -7.232 -18.992 1.00 82.69 87 SER A O 1
ATOM 623 N N . ILE A 1 88 ? 11.386 -6.561 -19.329 1.00 84.94 88 ILE A N 1
ATOM 624 C CA . ILE A 1 88 ? 10.923 -6.707 -17.945 1.00 84.94 88 ILE A CA 1
ATOM 625 C C . ILE A 1 88 ? 9.808 -7.733 -17.868 1.00 84.94 88 ILE A C 1
ATOM 627 O O . ILE A 1 88 ? 9.012 -7.851 -18.787 1.00 84.94 88 ILE A O 1
ATOM 631 N N . ARG A 1 89 ? 9.730 -8.474 -16.770 1.00 85.38 89 ARG A N 1
ATOM 632 C CA . ARG A 1 89 ? 8.650 -9.422 -16.488 1.00 85.38 89 ARG A CA 1
ATOM 633 C C . ARG A 1 89 ? 8.175 -9.252 -15.058 1.00 85.38 89 ARG A C 1
ATOM 635 O O . ARG A 1 89 ? 8.939 -8.822 -14.201 1.00 85.38 89 ARG A O 1
ATOM 642 N N . LEU A 1 90 ? 6.937 -9.634 -14.787 1.00 85.69 90 LEU A N 1
ATOM 643 C CA . LEU A 1 90 ? 6.441 -9.693 -13.419 1.00 85.69 90 LEU A CA 1
ATOM 644 C C . LEU A 1 90 ? 7.048 -10.896 -12.686 1.00 85.69 90 LEU A C 1
ATOM 646 O O . LEU A 1 90 ? 7.236 -11.962 -13.283 1.00 85.69 90 LEU A O 1
ATOM 650 N N . ALA A 1 91 ? 7.375 -10.724 -11.404 1.00 86.00 91 ALA A N 1
ATOM 651 C CA . ALA A 1 91 ? 7.741 -11.842 -10.547 1.00 86.00 91 ALA A CA 1
ATOM 652 C C . ALA A 1 91 ? 6.535 -12.773 -10.320 1.00 86.00 91 ALA A C 1
ATOM 654 O O . ALA A 1 91 ? 5.375 -12.430 -10.563 1.00 86.00 91 ALA A O 1
ATOM 655 N N . SER A 1 92 ? 6.805 -13.999 -9.873 1.00 85.81 92 SER A N 1
ATOM 656 C CA . SER A 1 92 ? 5.744 -14.942 -9.519 1.00 85.81 92 SER A CA 1
ATOM 657 C C . SER A 1 92 ? 4.941 -14.408 -8.334 1.00 85.81 92 SER A C 1
ATOM 659 O O . SER A 1 92 ? 5.510 -14.215 -7.262 1.00 85.81 92 SER A O 1
ATOM 661 N N . GLY A 1 93 ? 3.634 -14.234 -8.516 1.00 81.81 93 GLY A N 1
ATOM 662 C CA . GLY A 1 93 ? 2.745 -13.721 -7.472 1.00 81.81 93 GLY A CA 1
ATOM 663 C C . GLY A 1 93 ? 2.556 -12.202 -7.474 1.00 81.81 93 GLY A C 1
ATOM 664 O O . GLY A 1 93 ? 1.729 -11.744 -6.700 1.00 81.81 93 GLY A O 1
ATOM 665 N N . SER A 1 94 ? 3.242 -11.451 -8.345 1.00 85.38 94 SER A N 1
ATOM 666 C CA . SER A 1 94 ? 3.030 -10.003 -8.498 1.00 85.38 94 SER A CA 1
ATOM 667 C C . SER A 1 94 ? 1.722 -9.699 -9.214 1.00 85.38 94 SER A C 1
ATOM 669 O O . SER A 1 94 ? 1.461 -10.302 -10.259 1.00 85.38 94 SER A O 1
ATOM 671 N N . ASP A 1 95 ? 0.955 -8.718 -8.748 1.00 84.75 95 ASP A N 1
ATOM 672 C CA . ASP A 1 95 ? -0.202 -8.147 -9.442 1.00 84.75 95 ASP A CA 1
ATOM 673 C C . ASP A 1 95 ? 0.164 -7.360 -10.710 1.00 84.75 95 ASP A C 1
ATOM 675 O O . ASP A 1 95 ? 1.333 -7.050 -10.922 1.00 84.75 95 ASP A O 1
ATOM 679 N N . PRO A 1 96 ? -0.765 -7.159 -11.672 1.00 82.12 96 PRO A N 1
ATOM 680 C CA . PRO A 1 96 ? -0.474 -6.388 -12.880 1.00 82.12 96 PRO A CA 1
ATOM 681 C C . PRO A 1 96 ? 0.006 -4.971 -12.537 1.00 82.12 96 PRO A C 1
ATOM 683 O O . PRO A 1 96 ? -0.699 -4.232 -11.858 1.00 82.12 96 PRO A O 1
ATOM 686 N N . ILE A 1 97 ? 1.177 -4.582 -13.048 1.00 82.56 97 ILE A N 1
ATOM 687 C CA . ILE A 1 97 ? 1.786 -3.268 -12.794 1.00 82.56 97 ILE A CA 1
ATOM 688 C C . ILE A 1 97 ? 1.629 -2.386 -14.033 1.00 82.56 97 ILE A C 1
ATOM 690 O O . ILE A 1 97 ? 1.927 -2.813 -15.150 1.00 82.56 97 ILE A O 1
ATOM 694 N N . ASN A 1 98 ? 1.189 -1.142 -13.831 1.00 84.25 98 ASN A N 1
ATOM 695 C CA . ASN A 1 98 ? 1.095 -0.154 -14.899 1.00 84.25 98 ASN A CA 1
ATOM 696 C C . ASN A 1 98 ? 2.462 0.494 -15.174 1.00 84.25 98 ASN A C 1
ATOM 698 O O . ASN A 1 98 ? 2.986 1.265 -14.369 1.00 84.25 98 ASN A O 1
ATOM 702 N N . LEU A 1 99 ? 3.021 0.218 -16.349 1.00 83.44 99 LEU A N 1
ATOM 703 C CA . LEU A 1 99 ? 4.342 0.702 -16.755 1.00 83.44 99 LEU A CA 1
ATOM 704 C C . LEU A 1 99 ? 4.330 2.135 -17.304 1.00 83.44 99 LEU A C 1
ATOM 706 O O . LEU A 1 99 ? 5.395 2.735 -17.452 1.00 83.44 99 LEU A O 1
ATOM 710 N N . SER A 1 100 ? 3.147 2.713 -17.541 1.00 83.31 100 SER A N 1
ATOM 711 C CA . SER A 1 100 ? 3.000 4.126 -17.907 1.00 83.31 100 SER A CA 1
ATOM 712 C C . SER A 1 100 ? 3.181 5.069 -16.712 1.00 83.31 100 SER A C 1
ATOM 714 O O . SER A 1 100 ? 3.639 6.191 -16.897 1.00 83.31 100 SER A O 1
ATOM 716 N N . ASP A 1 101 ? 2.890 4.614 -15.489 1.00 83.94 101 ASP A N 1
ATOM 717 C CA . ASP A 1 101 ? 3.105 5.395 -14.256 1.00 83.94 101 ASP A CA 1
ATOM 718 C C . ASP A 1 101 ? 4.508 5.168 -13.656 1.00 83.94 101 ASP A C 1
ATOM 720 O O . ASP A 1 101 ? 4.884 5.778 -12.657 1.00 83.94 101 ASP A O 1
ATOM 724 N N . THR A 1 102 ? 5.306 4.292 -14.273 1.00 84.31 102 THR A N 1
ATOM 725 C CA . THR A 1 102 ? 6.679 3.984 -13.850 1.00 84.31 102 THR A CA 1
ATOM 726 C C . THR A 1 102 ? 7.650 5.058 -14.348 1.00 84.31 102 THR A C 1
ATOM 728 O O . THR A 1 102 ? 7.472 5.597 -15.437 1.00 84.31 102 THR A O 1
ATOM 731 N N . SER A 1 103 ? 8.704 5.369 -13.589 1.00 86.44 103 SER A N 1
ATOM 732 C CA . SER A 1 103 ? 9.812 6.220 -14.043 1.00 86.44 103 SER A CA 1
ATOM 733 C C . SER A 1 103 ? 11.097 5.407 -14.212 1.00 86.44 103 SER A C 1
ATOM 735 O O . SER A 1 103 ? 11.415 4.529 -13.411 1.00 86.44 103 SER A O 1
ATOM 737 N N . TYR A 1 104 ? 11.848 5.697 -15.269 1.00 85.25 104 TYR A N 1
ATOM 738 C CA . TYR A 1 104 ? 13.108 5.038 -15.595 1.00 85.25 104 TYR A CA 1
ATOM 739 C C . TYR A 1 104 ? 14.249 6.021 -15.365 1.00 85.25 104 TYR A C 1
ATOM 741 O O . TYR A 1 104 ? 14.222 7.131 -15.884 1.00 85.25 104 TYR A O 1
ATOM 749 N N . THR A 1 105 ? 15.257 5.635 -14.588 1.00 86.44 105 THR A N 1
ATOM 750 C CA . THR A 1 105 ? 16.436 6.479 -14.352 1.00 86.44 105 THR A CA 1
ATOM 751 C C . THR A 1 105 ? 17.645 5.875 -15.045 1.00 86.44 105 THR A C 1
ATOM 753 O O . THR A 1 105 ? 18.029 4.744 -14.750 1.00 86.44 105 THR A O 1
ATOM 756 N N . PHE A 1 106 ? 18.266 6.641 -15.936 1.00 82.88 106 PHE A N 1
ATOM 757 C CA . PHE A 1 106 ? 19.519 6.290 -16.594 1.00 82.88 106 PHE A CA 1
ATOM 758 C C . PHE A 1 106 ? 20.642 7.114 -15.975 1.00 82.88 106 PHE A C 1
ATOM 760 O O . PHE A 1 106 ? 20.570 8.341 -15.966 1.00 82.88 106 PHE A O 1
ATOM 767 N N . ALA A 1 107 ? 21.674 6.454 -15.453 1.00 86.38 107 ALA A N 1
ATOM 768 C CA . ALA A 1 107 ? 22.824 7.116 -14.846 1.00 86.38 107 ALA A CA 1
ATOM 769 C C . ALA A 1 107 ? 24.118 6.717 -15.561 1.00 86.38 107 ALA A C 1
ATOM 771 O O . ALA A 1 107 ? 24.389 5.532 -15.750 1.00 86.38 107 ALA A O 1
ATOM 772 N N . THR A 1 108 ? 24.921 7.708 -15.946 1.00 82.69 108 THR A N 1
ATOM 773 C CA . THR A 1 108 ? 26.208 7.528 -16.627 1.00 82.69 108 THR A CA 1
ATOM 774 C C . THR A 1 108 ? 27.179 8.635 -16.225 1.00 82.69 108 THR A C 1
ATOM 776 O O . THR A 1 108 ? 26.794 9.796 -16.131 1.00 82.69 108 THR A O 1
ATOM 779 N N . ASN A 1 109 ? 28.438 8.282 -15.945 1.00 82.50 109 ASN A N 1
ATOM 780 C CA . ASN A 1 109 ? 29.537 9.222 -15.669 1.00 82.50 109 ASN A CA 1
ATOM 781 C C . ASN A 1 109 ? 29.209 10.370 -14.683 1.00 82.50 109 ASN A C 1
ATOM 783 O O . ASN A 1 109 ? 29.717 11.478 -14.822 1.00 82.50 109 ASN A O 1
ATOM 787 N N . GLY A 1 110 ? 28.367 10.113 -13.675 1.00 82.81 110 GLY A N 1
ATOM 788 C CA . GLY A 1 110 ? 27.985 11.100 -12.655 1.00 82.81 110 GLY A CA 1
ATOM 789 C C . GLY A 1 110 ? 26.758 11.958 -12.989 1.00 82.81 110 GLY A C 1
ATOM 790 O O . GLY A 1 110 ? 26.319 12.727 -12.138 1.00 82.81 110 GLY A O 1
ATOM 791 N N . PHE A 1 111 ? 26.163 11.788 -14.170 1.00 81.44 111 PHE A N 1
ATOM 792 C CA . PHE A 1 111 ? 24.889 12.391 -14.557 1.00 81.44 111 PHE A CA 1
ATOM 793 C C . PHE A 1 111 ? 23.772 11.348 -14.502 1.00 81.44 111 PHE A C 1
ATOM 795 O O . PHE A 1 111 ? 23.975 10.193 -14.877 1.00 81.44 111 PHE A O 1
ATOM 802 N N . ALA A 1 112 ? 22.587 11.751 -14.044 1.00 85.06 112 ALA A N 1
ATOM 803 C CA . ALA A 1 112 ? 21.389 10.920 -14.044 1.00 85.06 112 ALA A CA 1
ATOM 804 C C . ALA A 1 112 ? 20.248 11.660 -14.744 1.00 85.06 112 ALA A C 1
ATOM 806 O O . ALA A 1 112 ? 19.989 12.826 -14.451 1.00 85.06 112 ALA A O 1
ATOM 807 N N . SER A 1 113 ? 19.570 10.973 -15.657 1.00 83.12 113 SER A N 1
ATOM 808 C CA . SER A 1 113 ? 18.364 11.449 -16.325 1.00 83.12 113 SER A CA 1
ATOM 809 C C . SER A 1 113 ? 17.196 10.552 -15.938 1.00 83.12 113 SER A C 1
ATOM 811 O O . SER A 1 113 ? 17.330 9.327 -15.934 1.00 83.12 113 SER A O 1
ATOM 813 N N . VAL A 1 114 ? 16.062 11.158 -15.595 1.00 85.56 114 VAL A N 1
ATOM 814 C CA . VAL A 1 114 ? 14.821 10.446 -15.279 1.00 85.56 114 VAL A CA 1
ATOM 815 C C . VAL A 1 114 ? 13.860 10.635 -16.441 1.00 85.56 114 VAL A C 1
ATOM 817 O O . VAL A 1 114 ? 13.547 11.761 -16.820 1.00 85.56 114 VAL A O 1
ATOM 820 N N . VAL A 1 115 ? 13.380 9.527 -16.986 1.00 84.19 115 VAL A N 1
ATOM 821 C CA . VAL A 1 115 ? 12.423 9.473 -18.085 1.00 84.19 115 VAL A CA 1
ATOM 822 C C . VAL A 1 115 ? 11.112 8.927 -17.538 1.00 84.19 115 VAL A C 1
ATOM 824 O O . VAL A 1 115 ? 11.091 7.925 -16.820 1.00 84.19 115 VAL A O 1
ATOM 827 N N . ASN A 1 116 ? 10.006 9.597 -17.839 1.00 84.94 116 ASN A N 1
ATOM 828 C CA . ASN A 1 116 ? 8.690 9.122 -17.434 1.00 84.94 116 ASN A CA 1
ATOM 829 C C . ASN A 1 116 ? 8.272 7.944 -18.345 1.00 84.94 116 ASN A C 1
ATOM 831 O O . ASN A 1 116 ? 8.633 7.909 -19.516 1.00 84.94 116 ASN A O 1
ATOM 835 N N . GLY A 1 117 ? 7.555 6.953 -17.826 1.00 79.94 117 GLY A N 1
ATOM 836 C CA . GLY A 1 117 ? 7.138 5.783 -18.597 1.00 79.94 117 GLY A CA 1
ATOM 837 C C . GLY A 1 117 ? 5.960 6.027 -19.535 1.00 79.94 117 GLY A C 1
ATOM 838 O O . GLY A 1 117 ? 5.703 5.207 -20.404 1.00 79.94 117 GLY A O 1
ATOM 839 N N . ASN A 1 118 ? 5.239 7.135 -19.403 1.00 81.88 118 ASN A N 1
ATOM 840 C CA . ASN A 1 118 ? 4.090 7.439 -20.240 1.00 81.88 118 ASN A CA 1
ATOM 841 C C . ASN A 1 118 ? 4.537 7.976 -21.624 1.00 81.88 118 ASN A C 1
ATOM 843 O O . ASN A 1 118 ? 5.118 9.067 -21.702 1.00 81.88 118 ASN A O 1
ATOM 847 N N . PRO A 1 119 ? 4.243 7.267 -22.730 1.00 71.94 119 PRO A N 1
ATOM 848 C CA . PRO A 1 119 ? 4.642 7.685 -24.078 1.00 71.94 119 PRO A CA 1
ATOM 849 C C . PRO A 1 119 ? 4.031 9.029 -24.503 1.00 71.94 119 PRO A C 1
ATOM 851 O O . PRO A 1 119 ? 4.659 9.776 -25.256 1.00 71.94 119 PRO A O 1
ATOM 854 N N . ASP A 1 120 ? 2.853 9.381 -23.972 1.00 77.25 120 ASP A N 1
ATOM 855 C CA . ASP A 1 120 ? 2.111 10.587 -24.359 1.00 77.25 120 ASP A CA 1
ATOM 856 C C . ASP A 1 120 ? 2.782 11.884 -23.871 1.00 77.25 120 ASP A C 1
ATOM 858 O O . ASP A 1 120 ? 2.601 12.943 -24.473 1.00 77.25 120 ASP A O 1
ATOM 862 N N . VAL A 1 121 ? 3.558 11.822 -22.783 1.00 74.75 121 VAL A N 1
ATOM 863 C CA . VAL A 1 121 ? 4.255 12.989 -22.202 1.00 74.75 121 VAL A CA 1
ATOM 864 C C . VAL A 1 121 ? 5.724 13.077 -22.594 1.00 74.75 121 VAL A C 1
ATOM 866 O O . VAL A 1 121 ? 6.277 14.173 -22.573 1.00 74.75 121 VAL A O 1
ATOM 869 N N . ASN A 1 122 ? 6.356 11.966 -22.981 1.00 68.19 122 ASN A N 1
ATOM 870 C CA . ASN A 1 122 ? 7.775 11.962 -23.357 1.00 68.19 122 ASN A CA 1
ATOM 871 C C . ASN A 1 122 ? 8.009 12.051 -24.870 1.00 68.19 122 ASN A C 1
ATOM 873 O O . ASN A 1 122 ? 9.158 12.017 -25.290 1.00 68.19 122 ASN A O 1
ATOM 877 N N . GLY A 1 123 ? 6.960 12.172 -25.691 1.00 65.19 123 GLY A N 1
ATOM 878 C CA . GLY A 1 123 ? 7.105 12.322 -27.142 1.00 65.19 123 GLY A CA 1
ATOM 879 C C . GLY A 1 123 ? 7.629 11.063 -27.834 1.00 65.19 123 GLY A C 1
ATOM 880 O O . GLY A 1 123 ? 8.511 11.173 -28.677 1.00 65.19 123 GLY A O 1
ATOM 881 N N . ASP A 1 124 ? 7.095 9.891 -27.464 1.00 66.12 124 ASP A N 1
ATOM 882 C CA . ASP A 1 124 ? 7.427 8.573 -28.054 1.00 66.12 124 ASP A CA 1
ATOM 883 C C . ASP A 1 124 ? 8.854 8.063 -27.774 1.00 66.12 124 ASP A C 1
ATOM 885 O O . ASP A 1 124 ? 9.382 7.150 -28.395 1.00 66.12 124 ASP A O 1
ATOM 889 N N . VAL A 1 125 ? 9.490 8.654 -26.769 1.00 70.44 125 VAL A N 1
ATOM 890 C CA . VAL A 1 125 ? 10.831 8.299 -26.290 1.00 70.44 125 VAL A CA 1
ATOM 891 C C . VAL A 1 125 ? 10.843 6.983 -25.488 1.00 70.44 125 VAL A C 1
ATOM 893 O O . VAL A 1 125 ? 11.908 6.450 -25.171 1.00 70.44 125 VAL A O 1
ATOM 896 N N . VAL A 1 126 ? 9.663 6.476 -25.126 1.00 73.88 126 VAL A N 1
ATOM 897 C CA . VAL A 1 126 ? 9.445 5.244 -24.367 1.00 73.88 126 VAL A CA 1
ATOM 898 C C . VAL A 1 126 ? 8.340 4.457 -25.052 1.00 73.88 126 VAL A C 1
ATOM 900 O O . VAL A 1 126 ? 7.172 4.806 -24.923 1.00 73.88 126 VAL A O 1
ATOM 903 N N . GLU A 1 127 ? 8.699 3.387 -25.749 1.00 76.12 127 GLU A N 1
ATOM 904 C CA . GLU A 1 127 ? 7.727 2.469 -26.343 1.00 76.12 127 GLU A CA 1
ATOM 905 C C . GLU A 1 127 ? 7.680 1.153 -25.571 1.00 76.12 127 GLU A C 1
ATOM 907 O O . GLU A 1 127 ? 8.705 0.630 -25.128 1.00 76.12 127 GLU A O 1
ATOM 912 N N . HIS A 1 128 ? 6.479 0.598 -25.433 1.00 78.19 128 HIS A N 1
ATOM 913 C CA . HIS A 1 128 ? 6.225 -0.628 -24.691 1.00 78.19 128 HIS A CA 1
ATOM 914 C C . HIS A 1 128 ? 5.692 -1.724 -25.611 1.00 78.19 128 HIS A C 1
ATOM 916 O O . HIS A 1 128 ? 4.588 -1.615 -26.142 1.00 78.19 128 HIS A O 1
ATOM 922 N N . TYR A 1 129 ? 6.442 -2.818 -25.758 1.00 75.38 129 TYR A N 1
ATOM 923 C CA . TYR A 1 129 ? 6.045 -3.950 -26.605 1.00 75.38 129 TYR A CA 1
ATOM 924 C C . TYR A 1 129 ? 5.790 -5.217 -25.790 1.00 75.38 129 TYR A C 1
ATOM 926 O O . TYR A 1 129 ? 6.735 -5.772 -25.238 1.00 75.38 129 TYR A O 1
ATOM 934 N N . GLN A 1 130 ? 4.553 -5.719 -25.755 1.00 72.19 130 GLN A N 1
ATOM 935 C CA . GLN A 1 130 ? 4.214 -6.987 -25.096 1.00 72.19 130 GLN A CA 1
ATOM 936 C C . GLN A 1 130 ? 4.825 -8.191 -25.829 1.00 72.19 130 GLN A C 1
ATOM 938 O O . GLN A 1 130 ? 4.438 -8.518 -26.947 1.00 72.19 130 GLN A O 1
ATOM 943 N N . VAL 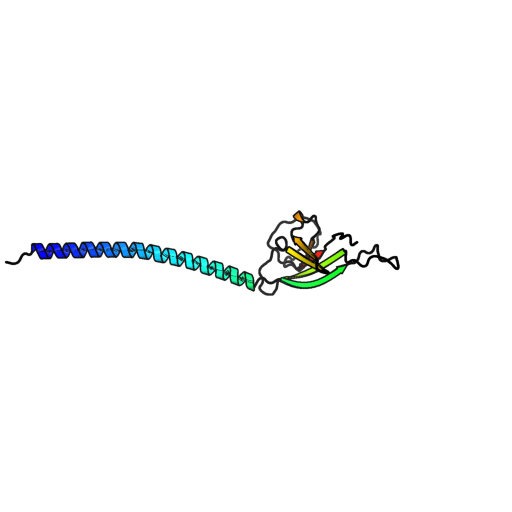A 1 131 ? 5.759 -8.884 -25.174 1.00 67.50 131 VAL A N 1
ATOM 944 C CA . VAL A 1 131 ? 6.427 -10.094 -25.691 1.00 67.50 131 VAL A CA 1
ATOM 945 C C . VAL A 1 131 ? 5.697 -11.377 -25.270 1.00 67.50 131 VAL A C 1
ATOM 947 O O . VAL A 1 131 ? 5.793 -12.398 -25.947 1.00 67.50 131 VAL A O 1
ATOM 950 N N . GLN A 1 132 ? 4.942 -11.339 -24.168 1.00 63.56 132 GLN A N 1
ATOM 951 C CA . GLN A 1 132 ? 4.124 -12.455 -23.691 1.00 63.56 132 GLN A CA 1
ATOM 952 C C . GLN A 1 132 ? 2.899 -11.912 -22.945 1.00 63.56 132 GLN A C 1
ATOM 954 O O . GLN A 1 132 ? 3.034 -11.009 -22.117 1.00 63.56 132 GLN A O 1
ATOM 959 N N . GLY A 1 133 ? 1.726 -12.455 -23.260 1.00 58.00 133 GLY A N 1
ATOM 960 C CA . GLY A 1 133 ? 0.426 -12.114 -22.684 1.00 58.00 133 GLY A CA 1
ATOM 961 C C . GLY A 1 133 ? -0.467 -13.348 -22.625 1.00 58.00 133 GLY A C 1
ATOM 962 O O . GLY A 1 133 ? -0.188 -14.339 -23.300 1.00 58.00 133 GLY A O 1
ATOM 963 N N . LEU A 1 134 ? -1.514 -13.306 -21.803 1.00 54.19 134 LEU A N 1
ATOM 964 C CA . LEU A 1 134 ? -2.504 -14.389 -21.700 1.00 54.19 134 LEU A CA 1
ATOM 965 C C . LEU A 1 134 ? -3.603 -14.300 -22.779 1.00 54.19 134 LEU A C 1
ATOM 967 O O . LEU A 1 134 ? -4.491 -15.149 -22.804 1.00 54.19 134 LEU A O 1
ATOM 971 N N . ASP A 1 135 ? -3.534 -13.309 -23.672 1.00 54.25 135 ASP A N 1
ATOM 972 C CA . ASP A 1 135 ? -4.468 -13.144 -24.786 1.00 54.25 135 ASP A CA 1
ATOM 973 C C . ASP A 1 135 ? -4.039 -13.982 -26.006 1.00 54.25 135 ASP A C 1
ATOM 975 O O . ASP A 1 135 ? -3.178 -13.604 -26.804 1.00 54.25 135 ASP A O 1
ATOM 979 N N . ASP A 1 136 ? -4.691 -15.136 -26.176 1.00 52.66 136 ASP A N 1
ATOM 980 C CA . ASP A 1 136 ? -4.699 -15.914 -27.420 1.00 52.66 136 ASP A CA 1
ATOM 981 C C . ASP A 1 136 ? -5.452 -15.130 -28.514 1.00 52.66 136 ASP A C 1
ATOM 983 O O . ASP A 1 136 ? -6.665 -15.268 -28.692 1.00 52.66 136 ASP A O 1
ATOM 987 N N . GLY A 1 137 ? -4.754 -14.277 -29.273 1.00 38.75 137 GLY A N 1
ATOM 988 C CA . GLY A 1 137 ? -5.450 -13.432 -30.245 1.00 38.75 137 GLY A CA 1
ATOM 989 C C . GLY A 1 137 ? -4.596 -12.682 -31.258 1.00 38.75 137 GLY A C 1
ATOM 990 O O . GLY A 1 137 ? -4.555 -11.466 -31.220 1.00 38.75 137 GLY A O 1
ATOM 991 N N . ARG A 1 138 ? -4.016 -13.413 -32.221 1.00 40.44 138 ARG A N 1
ATOM 992 C CA . ARG A 1 138 ? -3.686 -12.982 -33.602 1.00 40.44 138 ARG A CA 1
ATOM 993 C C . ARG A 1 138 ? -3.009 -11.609 -33.783 1.00 40.44 138 ARG A C 1
ATOM 995 O O . ARG A 1 138 ? -3.644 -10.566 -33.724 1.00 40.44 138 ARG A O 1
ATOM 1002 N N . TYR A 1 139 ? -1.749 -11.662 -34.212 1.00 49.38 139 TYR A N 1
ATOM 1003 C CA . TYR A 1 139 ? -1.001 -10.612 -34.915 1.00 49.38 139 TYR A CA 1
ATOM 1004 C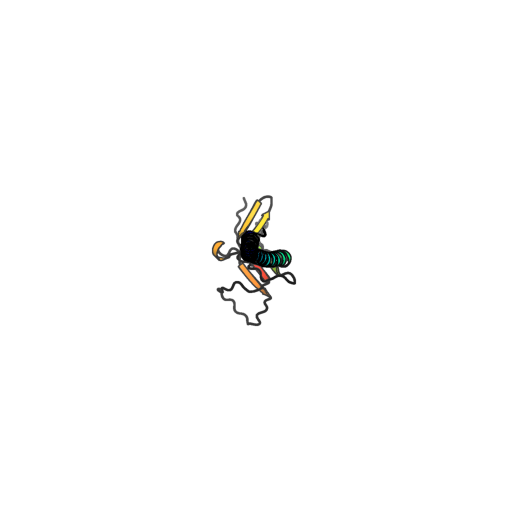 C . TYR A 1 139 ? -1.861 -9.512 -35.574 1.00 49.38 139 TYR A C 1
ATOM 1006 O O . TYR A 1 139 ? -2.466 -9.747 -36.618 1.00 49.38 139 TYR A O 1
ATOM 1014 N N . ALA A 1 140 ? -1.826 -8.295 -35.029 1.00 34.31 140 ALA A N 1
ATOM 1015 C CA . ALA A 1 140 ? -1.999 -7.065 -35.797 1.00 34.31 140 ALA A CA 1
ATOM 1016 C C . ALA A 1 140 ? -1.436 -5.875 -35.010 1.00 34.31 140 ALA A C 1
ATOM 1018 O O . ALA A 1 140 ? -2.051 -5.341 -34.094 1.00 34.31 140 ALA A O 1
ATOM 1019 N N . ASN A 1 141 ? -0.242 -5.471 -35.424 1.00 44.38 141 ASN A N 1
ATOM 1020 C CA . ASN A 1 141 ? 0.325 -4.146 -35.251 1.00 44.38 141 ASN A CA 1
ATOM 1021 C C . ASN A 1 141 ? -0.726 -3.070 -35.594 1.00 44.38 141 ASN A C 1
ATOM 1023 O O . ASN A 1 141 ? -0.990 -2.834 -36.772 1.00 44.38 141 ASN A O 1
ATOM 1027 N N . THR A 1 142 ? -1.371 -2.444 -34.607 1.00 32.66 142 THR A N 1
ATOM 1028 C CA . THR A 1 142 ? -2.008 -1.130 -34.773 1.00 32.66 142 THR A CA 1
ATOM 1029 C C . THR A 1 142 ? -2.129 -0.434 -33.420 1.00 32.66 142 THR A C 1
ATOM 1031 O O . THR A 1 142 ? -2.887 -0.835 -32.544 1.00 32.66 142 THR A O 1
ATOM 1034 N N . VAL A 1 143 ? -1.337 0.625 -33.297 1.00 48.69 143 VAL A N 1
ATOM 1035 C CA . VAL A 1 143 ? -1.543 1.850 -32.520 1.00 48.69 143 VAL A CA 1
ATOM 1036 C C . VAL A 1 143 ? -2.960 2.001 -31.932 1.00 48.69 143 VAL A C 1
ATOM 1038 O O . VAL A 1 143 ? -3.956 1.967 -32.655 1.00 48.69 143 VAL A O 1
ATOM 1041 N N . ARG A 1 144 ? -2.992 2.331 -30.634 1.00 53.34 144 ARG A N 1
ATOM 1042 C CA . ARG A 1 144 ? -4.141 2.616 -29.747 1.00 53.34 144 ARG A CA 1
ATOM 1043 C C . ARG A 1 144 ? -4.829 1.401 -29.130 1.00 53.34 144 ARG A C 1
ATOM 1045 O O . ARG A 1 144 ? -5.785 0.877 -29.684 1.00 53.34 144 ARG A O 1
ATOM 1052 N N . SER A 1 145 ? -4.523 1.152 -27.859 1.00 39.59 145 SER A N 1
ATOM 1053 C CA . SER A 1 145 ? -5.567 0.898 -26.857 1.00 39.59 145 SER A CA 1
ATOM 1054 C C . SER A 1 145 ? -4.952 1.064 -25.465 1.00 39.59 145 SER A C 1
ATOM 1056 O O . SER A 1 145 ? -4.094 0.295 -25.070 1.00 39.59 145 SER A O 1
ATOM 1058 N N . ARG A 1 146 ? -5.289 2.105 -24.692 1.00 47.19 146 ARG A N 1
ATOM 1059 C CA . ARG A 1 146 ? -6.423 2.044 -23.752 1.00 47.19 146 ARG A CA 1
ATOM 1060 C C . ARG A 1 146 ? -6.684 0.606 -23.297 1.00 47.19 146 ARG A C 1
ATOM 1062 O O . ARG A 1 146 ? -7.526 -0.023 -23.923 1.00 47.19 146 ARG A O 1
ATOM 1069 N N . ARG A 1 147 ? -6.018 0.112 -22.249 1.00 41.66 147 ARG A N 1
ATOM 1070 C CA . ARG A 1 147 ? -6.626 -0.457 -21.022 1.00 41.66 147 ARG A CA 1
ATOM 1071 C C . ARG A 1 147 ? -5.528 -0.673 -19.962 1.00 41.66 147 ARG A C 1
ATOM 1073 O O . ARG A 1 147 ? -4.492 -1.228 -20.296 1.00 41.66 147 ARG A O 1
ATOM 1080 N N . PRO A 1 148 ? -5.759 -0.292 -18.697 1.00 41.25 148 PRO A N 1
ATOM 1081 C CA . PRO A 1 148 ? -4.741 -0.311 -17.641 1.00 41.25 148 PRO A CA 1
ATOM 1082 C C . PRO A 1 148 ? -4.530 -1.683 -16.959 1.00 41.25 148 PRO A C 1
ATOM 1084 O O . PRO A 1 148 ? -4.075 -1.722 -15.824 1.00 41.25 148 PRO A O 1
ATOM 1087 N N . HIS A 1 149 ? -4.885 -2.814 -17.587 1.00 41.16 149 HIS A N 1
ATOM 1088 C CA . HIS A 1 149 ? -5.004 -4.102 -16.872 1.00 41.16 149 HIS A CA 1
ATOM 1089 C C . HIS A 1 149 ? -4.203 -5.290 -17.428 1.00 41.16 149 HIS A C 1
ATOM 1091 O O . HIS A 1 149 ? -4.392 -6.395 -16.924 1.00 41.16 149 HIS A O 1
ATOM 1097 N N . ASP A 1 150 ? -3.315 -5.121 -18.412 1.00 39.03 150 ASP A N 1
ATOM 1098 C CA . ASP A 1 150 ? -2.640 -6.279 -19.018 1.00 39.03 150 ASP A CA 1
ATOM 1099 C C . ASP A 1 150 ? -1.185 -6.486 -18.552 1.00 39.03 150 ASP A C 1
ATOM 1101 O O . ASP A 1 150 ? -0.325 -5.610 -18.686 1.00 39.03 150 ASP A O 1
ATOM 1105 N N . ARG A 1 151 ? -0.908 -7.690 -18.028 1.00 41.66 151 ARG A N 1
ATOM 1106 C CA . ARG A 1 151 ? 0.431 -8.171 -17.660 1.00 41.66 151 ARG A CA 1
ATOM 1107 C C . ARG A 1 151 ? 1.188 -8.520 -18.936 1.00 41.66 151 ARG A C 1
ATOM 1109 O O . ARG A 1 151 ? 0.999 -9.587 -19.516 1.00 41.66 151 ARG A O 1
ATOM 1116 N N . SER A 1 152 ? 2.097 -7.640 -19.330 1.00 39.41 152 SER A N 1
ATOM 1117 C CA . SER A 1 152 ? 2.936 -7.815 -20.509 1.00 39.41 152 SER A CA 1
ATOM 1118 C C . SER A 1 152 ? 4.415 -7.698 -20.165 1.00 39.41 152 SER A C 1
ATOM 1120 O O . SER A 1 152 ? 4.828 -6.813 -19.418 1.00 39.41 152 SER A O 1
ATOM 1122 N N . VAL A 1 153 ? 5.233 -8.594 -20.726 1.00 43.59 153 VAL A N 1
ATOM 1123 C CA . VAL A 1 153 ? 6.688 -8.392 -20.779 1.00 43.59 153 VAL A CA 1
ATOM 1124 C C . VAL A 1 153 ? 6.934 -7.278 -21.775 1.00 43.59 153 VAL A C 1
ATOM 1126 O O . VAL A 1 153 ? 6.833 -7.533 -22.970 1.00 43.59 153 VAL A O 1
ATOM 1129 N N . GLN A 1 154 ? 7.175 -6.058 -21.303 1.00 43.00 154 GLN A N 1
ATOM 1130 C CA . GLN A 1 154 ? 7.359 -4.908 -22.181 1.00 43.00 154 GLN A CA 1
ATOM 1131 C C . GLN A 1 154 ? 8.835 -4.779 -22.552 1.00 43.00 154 GLN A C 1
ATOM 1133 O O . GLN A 1 154 ? 9.698 -4.652 -21.687 1.00 43.00 154 GLN A O 1
ATOM 1138 N N . SER A 1 155 ? 9.127 -4.896 -23.844 1.00 38.19 155 SER A N 1
ATOM 1139 C CA . SER A 1 155 ? 10.409 -4.508 -24.426 1.00 38.19 155 SER A CA 1
ATOM 1140 C C . SER A 1 155 ? 10.386 -2.993 -24.613 1.00 38.19 155 SER A C 1
ATOM 1142 O O . SER A 1 155 ? 9.454 -2.482 -25.223 1.00 38.19 155 SER A O 1
ATOM 1144 N N . PHE A 1 156 ? 11.380 -2.299 -24.070 1.00 43.75 156 PHE A N 1
ATOM 1145 C CA . PHE A 1 156 ? 11.570 -0.852 -24.197 1.00 43.75 156 PHE A CA 1
ATOM 1146 C C . PHE A 1 156 ? 12.365 -0.507 -25.472 1.00 43.75 156 PHE A C 1
ATOM 1148 O O . PHE A 1 156 ? 13.133 -1.336 -25.950 1.00 43.75 156 PHE A O 1
ATOM 1155 N N . SER A 1 157 ? 12.208 0.687 -26.038 1.00 35.53 157 SER A N 1
ATOM 1156 C CA . SER A 1 157 ? 13.161 1.269 -26.994 1.00 35.53 157 SER A CA 1
ATOM 1157 C C . SER A 1 157 ? 13.181 2.778 -26.777 1.00 35.53 157 SER A C 1
ATOM 1159 O O . SER A 1 157 ? 12.140 3.421 -26.860 1.00 35.53 157 SER A O 1
ATOM 1161 N N . HIS A 1 158 ? 14.352 3.326 -26.454 1.00 39.25 158 HIS A N 1
ATOM 1162 C CA . HIS A 1 158 ? 14.583 4.767 -26.330 1.00 39.25 158 HIS A CA 1
ATOM 1163 C C . HIS A 1 158 ? 15.241 5.292 -27.597 1.00 39.25 158 HIS A C 1
ATOM 1165 O O . HIS A 1 158 ? 16.179 4.672 -28.068 1.00 39.25 158 HIS A O 1
ATOM 1171 N N . SER A 1 159 ? 14.807 6.426 -28.132 1.00 40.34 159 SER A N 1
ATOM 1172 C CA . SER A 1 159 ? 15.541 7.165 -29.164 1.00 40.34 159 SER A CA 1
ATOM 1173 C C . SER A 1 159 ? 15.693 8.595 -28.668 1.00 40.34 159 SER A C 1
ATOM 1175 O O . SER A 1 159 ? 14.789 9.419 -28.795 1.00 40.34 159 SER A O 1
ATOM 1177 N N . GLY A 1 160 ? 16.816 8.868 -28.008 1.00 40.94 160 GLY A N 1
ATOM 1178 C CA . GLY A 1 160 ? 17.126 10.171 -27.434 1.00 40.94 160 GLY A CA 1
ATOM 1179 C C . GLY A 1 160 ? 18.504 10.612 -27.893 1.00 40.94 160 GLY A C 1
ATOM 1180 O O . GLY A 1 160 ? 19.508 10.036 -27.489 1.00 40.94 160 GLY A O 1
ATOM 1181 N N . ARG A 1 161 ? 18.563 11.637 -28.747 1.00 45.81 161 ARG A N 1
ATOM 1182 C CA . ARG A 1 161 ? 19.821 12.222 -29.221 1.00 45.81 161 ARG A CA 1
ATOM 1183 C C . ARG A 1 161 ? 20.459 13.030 -28.086 1.00 45.81 161 ARG A C 1
ATOM 1185 O O . ARG A 1 161 ? 20.153 14.209 -27.924 1.00 45.81 161 ARG A O 1
ATOM 1192 N N . SER A 1 162 ? 21.327 12.407 -27.295 1.00 42.69 162 SER A N 1
ATOM 1193 C CA . SER A 1 162 ? 22.235 13.128 -26.402 1.00 42.69 162 SER A CA 1
ATOM 1194 C C . SER A 1 162 ? 23.429 13.604 -27.218 1.00 42.69 162 SER A C 1
ATOM 1196 O O . SER A 1 162 ? 24.239 12.797 -27.651 1.00 42.69 162 SER A O 1
ATOM 1198 N N . THR A 1 163 ? 23.526 14.904 -27.470 1.00 41.91 163 THR A N 1
ATOM 1199 C CA . THR A 1 163 ? 24.742 15.502 -28.022 1.00 41.91 163 THR A CA 1
ATOM 1200 C C . THR A 1 163 ? 25.801 15.539 -26.924 1.00 41.91 163 THR A C 1
ATOM 1202 O O . THR A 1 163 ? 25.632 16.277 -25.951 1.00 41.91 163 THR A O 1
ATOM 1205 N N . TRP A 1 164 ? 26.848 14.732 -27.066 1.00 41.97 164 TRP A N 1
ATOM 1206 C CA . TRP A 1 164 ? 28.052 14.795 -26.245 1.00 41.97 164 TRP A CA 1
ATOM 1207 C C . TRP A 1 164 ? 29.055 15.744 -26.909 1.00 41.97 164 TRP A C 1
ATOM 1209 O O . TRP A 1 164 ? 29.391 15.564 -28.078 1.00 41.97 164 TRP A O 1
ATOM 1219 N N . ASP A 1 165 ? 29.495 16.755 -26.165 1.00 37.56 165 ASP A N 1
ATOM 1220 C CA . ASP A 1 165 ? 30.703 17.550 -26.425 1.00 37.56 165 ASP A CA 1
ATOM 1221 C C . ASP A 1 165 ? 31.490 17.610 -25.105 1.00 37.56 165 ASP A C 1
ATOM 1223 O O . ASP A 1 165 ? 30.831 17.791 -24.048 1.00 37.56 165 ASP A O 1
#

Solvent-accessible surface area (backbone atoms only — not comparable to full-atom values): 10034 Å² total; per-residue (Å²): 143,78,74,60,67,64,56,54,54,51,55,52,52,52,51,53,52,51,54,51,51,53,55,53,50,53,56,53,49,52,53,51,52,53,51,52,52,53,53,48,54,49,52,50,50,52,50,51,53,54,47,45,69,74,40,51,39,78,38,80,72,51,78,46,75,39,62,61,78,88,41,75,83,50,101,83,46,76,92,51,72,41,27,46,32,39,34,35,36,74,37,92,82,28,66,74,68,63,60,50,82,36,72,48,75,51,74,56,99,92,46,73,47,80,43,65,31,32,34,88,80,55,74,63,36,39,40,80,40,70,77,49,66,90,74,91,70,76,96,71,97,65,91,85,74,95,71,94,74,70,61,47,27,32,38,36,44,32,70,60,92,76,86,86,129

Secondary structure (DSSP, 8-state):
---HHHHHHHHHHHHHHHHHHHHHHHHHHHHHHHHHHHHHHHHHHHHHHHHHHHH--EEEEEEEEEE-GGGSSSTT----EEEEEEEEEEPTTPPP--TTS-EEEEEETTEEEEEES-HHHHTSSSEEEES--S-------------TT----EEEE--------

pLDDT: mean 74.47, std 19.62, range [32.66, 97.38]

Nearest PDB structures (foldseek):
  5z1l-assembly1_A  TM=6.459E-01  e=4.129E-05  Methanococcus maripaludis S2
  7tdg-assembly1_A  TM=1.935E-01  e=6.072E+00  Oryctolagus cuniculus

Foldseek 3Di:
DDPPVVVVVVVVVVVVVVVVVVVVVVVVVVVVVVVVVVVVVVVVVVVVVVCQVVQADKDWDDKDFDDDPVQPPDPPGDRDRQKIKIWIATDVRHAADQQQQDWDWDDDPHDIDIDGQNCVVRVNQWDWDFPDWPDPDDDDDDDDDDDRHTGGRTIIIGGDDDDDD

Mean predicted aligned error: 15.02 Å

Sequence (165 aa):
MFNTENRGQVGIGTLIVFIAMVLVAAIAAGVLINTAGLLQAQAQQTGQETTAEVSDVLQLGKVVGFENASDLSGVGSNKEIEAVNVSIRLASGSDPINLSDTSYTFATNGFASVVNGNPDVNGDVVEHYQVQGLDDGRYANTVRSRRPHDRSVQSFSHSGRSTWD